Protein AF-A0A7J7V193-F1 (afdb_monomer_lite)

Structure (mmCIF, N/CA/C/O backbone):
data_AF-A0A7J7V193-F1
#
_entry.id   AF-A0A7J7V193-F1
#
loop_
_atom_site.group_PDB
_atom_site.id
_atom_site.type_symbol
_atom_site.label_atom_id
_atom_site.label_alt_id
_atom_site.label_comp_id
_atom_site.label_asym_id
_atom_site.label_entity_id
_atom_site.label_seq_id
_atom_site.pdbx_PDB_ins_code
_atom_site.Cartn_x
_atom_site.Cartn_y
_atom_site.Cartn_z
_atom_site.occupancy
_atom_site.B_iso_or_equiv
_atom_site.auth_seq_id
_atom_site.auth_comp_id
_atom_site.auth_asym_id
_atom_site.auth_atom_id
_atom_site.pdbx_PDB_model_num
ATOM 1 N N . MET A 1 1 ? -11.420 -16.780 -9.921 1.00 63.97 1 MET A N 1
ATOM 2 C CA . MET A 1 1 ? -11.050 -17.364 -11.222 1.00 63.97 1 MET A CA 1
ATOM 3 C C . MET A 1 1 ? -10.032 -18.470 -10.969 1.00 63.97 1 MET A C 1
ATOM 5 O O . MET A 1 1 ? -8.893 -18.169 -10.636 1.00 63.97 1 MET A O 1
ATOM 9 N N . ILE A 1 2 ? -10.463 -19.731 -11.036 1.00 71.94 2 ILE A N 1
ATOM 10 C CA . ILE A 1 2 ? -9.651 -20.923 -10.757 1.00 71.94 2 ILE A CA 1
ATOM 11 C C . ILE A 1 2 ? -9.644 -21.843 -11.989 1.00 71.94 2 ILE A C 1
ATOM 13 O O . ILE A 1 2 ? -10.679 -22.044 -12.627 1.00 71.94 2 ILE A O 1
ATOM 17 N N . HIS A 1 3 ? -8.469 -22.348 -12.370 1.00 73.06 3 HIS A N 1
ATOM 18 C CA . HIS A 1 3 ? -8.323 -23.244 -13.516 1.00 73.06 3 HIS A CA 1
ATOM 19 C C . HIS A 1 3 ? -9.017 -24.587 -13.256 1.00 73.06 3 HIS A C 1
ATOM 21 O O . HIS A 1 3 ? -8.729 -25.253 -12.260 1.00 73.06 3 HIS A O 1
ATOM 27 N N . VAL A 1 4 ? -9.872 -25.021 -14.186 1.00 64.94 4 VAL A N 1
ATOM 28 C CA . VAL A 1 4 ? -10.817 -26.143 -14.004 1.00 64.94 4 VAL A CA 1
ATOM 29 C C . VAL A 1 4 ? -10.129 -27.469 -13.663 1.00 64.94 4 VAL A C 1
ATOM 31 O O . VAL A 1 4 ? -10.650 -28.266 -12.893 1.00 64.94 4 VAL A O 1
ATOM 34 N N . ARG A 1 5 ? -8.939 -27.720 -14.222 1.00 65.62 5 ARG A N 1
ATOM 35 C CA . ARG A 1 5 ? -8.229 -29.005 -14.060 1.00 65.62 5 ARG A CA 1
ATOM 36 C C . ARG A 1 5 ? -7.181 -29.022 -12.953 1.00 65.62 5 ARG A C 1
ATOM 38 O O . ARG A 1 5 ? -6.779 -30.098 -12.534 1.00 65.62 5 ARG A O 1
ATOM 45 N N . ARG A 1 6 ? -6.665 -27.858 -12.553 1.00 68.06 6 ARG A N 1
ATOM 46 C CA . ARG A 1 6 ? -5.493 -27.756 -11.655 1.00 68.06 6 ARG A CA 1
ATOM 47 C C . ARG A 1 6 ? -5.771 -26.953 -10.387 1.00 68.06 6 ARG A C 1
ATOM 49 O O . ARG A 1 6 ? -4.867 -26.781 -9.583 1.00 68.06 6 ARG A O 1
ATOM 56 N N . CYS A 1 7 ? -6.994 -26.446 -10.231 1.00 70.94 7 CYS A N 1
ATOM 57 C CA . CYS A 1 7 ? -7.413 -25.601 -9.118 1.00 70.94 7 CYS A CA 1
ATOM 58 C C . CYS A 1 7 ? -6.455 -24.430 -8.817 1.00 70.94 7 CYS A C 1
ATOM 60 O O . CYS A 1 7 ? -6.391 -23.948 -7.691 1.00 70.94 7 CYS A O 1
ATOM 62 N N . THR A 1 8 ? -5.720 -23.944 -9.824 1.00 81.12 8 THR A N 1
ATOM 63 C CA . THR A 1 8 ? -4.726 -22.877 -9.670 1.00 81.12 8 THR A CA 1
ATOM 64 C C . THR A 1 8 ? -5.258 -21.535 -10.187 1.00 81.12 8 THR A C 1
ATOM 66 O O . THR A 1 8 ? -5.916 -21.492 -11.233 1.00 81.12 8 THR A O 1
ATOM 69 N N . PRO A 1 9 ? -4.986 -20.411 -9.497 1.00 82.06 9 PRO A N 1
ATOM 70 C CA . PRO A 1 9 ? -5.392 -19.080 -9.942 1.00 82.06 9 PRO A CA 1
ATOM 71 C C . PRO A 1 9 ? -4.395 -18.518 -10.976 1.00 82.06 9 PRO A C 1
ATOM 73 O O . PRO A 1 9 ? -3.648 -17.584 -10.695 1.00 82.06 9 PRO A O 1
ATOM 76 N N . ILE A 1 10 ? -4.376 -19.094 -12.185 1.00 82.44 10 ILE A N 1
ATOM 77 C CA . ILE A 1 10 ? -3.425 -18.740 -13.263 1.00 82.44 10 ILE A CA 1
ATOM 78 C C . ILE A 1 10 ? -3.389 -17.226 -13.570 1.00 82.44 10 ILE A C 1
ATOM 80 O O . ILE A 1 10 ? -2.289 -16.675 -13.614 1.00 82.44 10 ILE A O 1
ATOM 84 N N . PRO A 1 11 ? -4.524 -16.506 -13.707 1.00 83.31 11 PRO A N 1
ATOM 85 C CA . PRO A 1 11 ? -4.492 -15.080 -14.035 1.00 83.31 11 PRO A CA 1
ATOM 86 C C . PRO A 1 11 ? -3.867 -14.234 -12.921 1.00 83.31 11 PRO A C 1
ATOM 88 O O . PRO A 1 11 ? -3.154 -13.277 -13.204 1.00 83.31 11 PRO A O 1
ATOM 91 N N . ALA A 1 12 ? -4.089 -14.607 -11.654 1.00 84.62 12 ALA A N 1
ATOM 92 C CA . ALA A 1 12 ? -3.478 -13.918 -10.519 1.00 84.62 12 ALA A CA 1
ATOM 93 C C . ALA A 1 12 ? -1.956 -14.114 -10.517 1.00 84.62 12 ALA A C 1
ATOM 95 O O . ALA A 1 12 ? -1.215 -13.153 -10.335 1.00 84.62 12 ALA A O 1
ATOM 96 N N . LEU A 1 13 ? -1.487 -15.338 -10.792 1.00 87.56 13 LEU A N 1
ATOM 97 C CA . LEU A 1 13 ? -0.057 -15.637 -10.890 1.00 87.56 13 LEU A CA 1
ATOM 98 C C . LEU A 1 13 ? 0.618 -14.868 -12.031 1.00 87.56 13 LEU A C 1
ATOM 100 O O . LEU A 1 13 ? 1.714 -14.355 -11.833 1.00 87.56 13 LEU A O 1
ATOM 104 N N . LEU A 1 14 ? -0.035 -14.743 -13.192 1.00 88.62 14 LEU A N 1
ATOM 105 C CA . LEU A 1 14 ? 0.494 -13.972 -14.323 1.00 88.62 14 LEU A CA 1
ATOM 106 C C . LEU A 1 14 ? 0.653 -12.486 -13.987 1.00 88.62 14 LEU A C 1
ATOM 108 O O . LEU A 1 14 ? 1.693 -11.903 -14.286 1.00 88.62 14 LEU A O 1
ATOM 112 N N . VAL A 1 15 ? -0.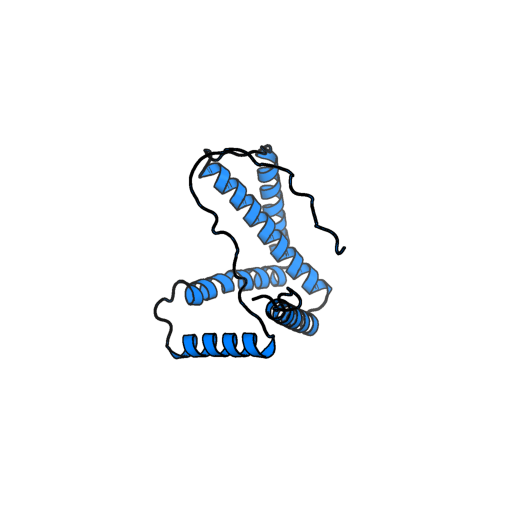345 -11.881 -13.334 1.00 88.69 15 VAL A N 1
ATOM 113 C CA . VAL A 1 15 ? -0.271 -10.475 -12.906 1.00 88.69 15 VAL A CA 1
ATOM 114 C C . VAL A 1 15 ? 0.831 -10.281 -11.866 1.00 88.69 15 VAL A C 1
ATOM 116 O O . VAL A 1 15 ? 1.631 -9.357 -12.001 1.00 88.69 15 VAL A O 1
ATOM 119 N N . CYS A 1 16 ? 0.921 -11.167 -10.869 1.00 90.88 16 CYS A N 1
ATOM 120 C CA . CYS A 1 16 ? 1.992 -11.119 -9.874 1.00 90.88 16 CYS A CA 1
ATOM 121 C C . CYS A 1 16 ? 3.372 -11.247 -10.527 1.00 90.88 16 CYS A C 1
ATOM 123 O O . CYS A 1 16 ? 4.247 -10.435 -10.253 1.00 90.88 16 CYS A O 1
ATOM 125 N N . TYR A 1 17 ? 3.555 -12.214 -11.430 1.00 92.00 17 TYR A N 1
ATOM 126 C CA . TYR A 1 17 ? 4.817 -12.420 -12.139 1.00 92.00 17 TYR A CA 1
ATOM 127 C C . TYR A 1 17 ? 5.205 -11.204 -12.988 1.00 92.00 17 TYR A C 1
ATOM 129 O O . TYR A 1 17 ? 6.349 -10.760 -12.935 1.00 92.00 17 TYR A O 1
ATOM 137 N N . GLY A 1 18 ? 4.248 -10.623 -13.718 1.00 92.12 18 GLY A N 1
ATOM 138 C CA . GLY A 1 18 ? 4.472 -9.402 -14.492 1.00 92.12 18 GLY A CA 1
ATOM 139 C C . GLY A 1 18 ? 4.887 -8.224 -13.609 1.00 92.12 18 GLY A C 1
ATOM 140 O O . GLY A 1 18 ? 5.863 -7.543 -13.915 1.00 92.12 18 GLY A O 1
ATOM 141 N N . ALA A 1 19 ? 4.204 -8.020 -12.480 1.00 89.88 19 ALA A N 1
ATOM 142 C CA . ALA A 1 19 ? 4.566 -6.983 -11.517 1.00 89.88 19 ALA A CA 1
ATOM 143 C C . ALA A 1 19 ? 5.974 -7.206 -10.941 1.00 89.88 19 ALA A C 1
ATOM 145 O O . ALA A 1 19 ? 6.773 -6.273 -10.899 1.00 89.88 19 ALA A O 1
ATOM 146 N N . THR A 1 20 ? 6.313 -8.442 -10.558 1.00 89.94 20 THR A N 1
ATOM 147 C CA . THR A 1 20 ? 7.656 -8.795 -10.080 1.00 89.94 20 THR A CA 1
ATOM 148 C C . THR A 1 20 ? 8.722 -8.522 -11.139 1.00 89.94 20 THR A C 1
ATOM 150 O O . THR A 1 20 ? 9.749 -7.934 -10.814 1.00 89.94 20 THR A O 1
ATOM 153 N N . ALA A 1 21 ? 8.481 -8.885 -12.401 1.00 91.44 21 ALA A N 1
ATOM 154 C CA . ALA A 1 21 ? 9.420 -8.627 -13.489 1.00 91.44 21 ALA A CA 1
ATOM 155 C C . ALA A 1 21 ? 9.669 -7.123 -13.691 1.00 91.44 21 ALA A C 1
ATOM 157 O O . ALA A 1 21 ? 10.818 -6.707 -13.794 1.00 91.44 21 ALA A O 1
ATOM 158 N N . VAL A 1 22 ? 8.617 -6.295 -13.682 1.00 89.75 22 VAL A N 1
ATOM 159 C CA . VAL A 1 22 ? 8.750 -4.829 -13.794 1.00 89.75 22 VAL A CA 1
ATOM 160 C C . VAL A 1 22 ? 9.565 -4.259 -12.633 1.00 89.75 22 VAL A C 1
ATOM 162 O O . VAL A 1 22 ? 10.469 -3.458 -12.851 1.00 89.75 22 VAL A O 1
ATOM 165 N N . ILE A 1 23 ? 9.278 -4.692 -11.405 1.00 86.00 23 ILE A N 1
ATOM 166 C CA . ILE A 1 23 ? 9.985 -4.226 -10.208 1.00 86.00 23 ILE A CA 1
ATOM 167 C C . ILE A 1 23 ? 11.474 -4.603 -10.264 1.00 86.00 23 ILE A C 1
ATOM 169 O O . ILE A 1 23 ? 12.321 -3.767 -9.954 1.00 86.00 23 ILE A O 1
ATOM 173 N N . LEU A 1 24 ? 11.795 -5.825 -10.705 1.00 87.06 24 LEU A N 1
ATOM 174 C CA . LEU A 1 24 ? 13.176 -6.295 -10.863 1.00 87.06 24 LEU A CA 1
ATOM 175 C C . LEU A 1 24 ? 13.950 -5.546 -11.957 1.00 87.06 24 LEU A C 1
ATOM 177 O O . LEU A 1 24 ? 15.164 -5.419 -11.853 1.00 87.06 24 LEU A O 1
ATOM 181 N N . LEU A 1 25 ? 13.272 -5.060 -13.000 1.00 86.56 25 LEU A N 1
ATOM 182 C CA . LEU A 1 25 ? 13.910 -4.311 -14.088 1.00 86.56 25 LEU A CA 1
ATOM 183 C C . LEU A 1 25 ? 14.227 -2.856 -13.714 1.00 86.56 25 LEU A C 1
ATOM 185 O O . LEU A 1 25 ? 15.112 -2.258 -14.319 1.00 86.56 25 LEU A O 1
ATOM 189 N N . VAL A 1 26 ? 13.492 -2.274 -12.762 1.00 82.31 26 VAL A N 1
ATOM 190 C CA . VAL A 1 26 ? 13.568 -0.840 -12.429 1.00 82.31 26 VAL A CA 1
ATOM 191 C C . VAL A 1 26 ? 14.362 -0.572 -11.147 1.00 82.31 26 VAL A C 1
ATOM 193 O O . VAL A 1 26 ? 15.016 0.464 -11.048 1.00 82.31 26 VAL A O 1
ATOM 196 N N . GLY A 1 27 ? 14.275 -1.453 -10.146 1.00 75.31 27 GLY A N 1
ATOM 197 C CA . GLY A 1 27 ? 14.772 -1.179 -8.796 1.00 75.31 27 GLY A CA 1
ATOM 198 C C . GLY A 1 27 ? 16.134 -1.794 -8.479 1.00 75.31 27 GLY A C 1
ATOM 199 O O . GLY A 1 27 ? 16.383 -2.959 -8.775 1.00 75.31 27 GLY A O 1
ATOM 200 N N . ASP A 1 28 ? 16.982 -1.039 -7.776 1.00 85.56 28 ASP A N 1
ATOM 201 C CA . ASP A 1 28 ? 18.139 -1.600 -7.073 1.00 85.56 28 ASP A CA 1
ATOM 202 C C . ASP A 1 28 ? 17.658 -2.385 -5.840 1.00 85.56 28 ASP A C 1
ATOM 204 O O . ASP A 1 28 ? 16.754 -1.947 -5.121 1.00 85.56 28 ASP A O 1
ATOM 208 N N . THR A 1 29 ? 18.275 -3.535 -5.572 1.00 86.75 29 THR A N 1
ATOM 209 C CA . THR A 1 29 ? 17.834 -4.504 -4.559 1.00 86.75 29 THR A CA 1
ATOM 210 C C . THR A 1 29 ? 17.751 -3.874 -3.169 1.00 86.75 29 THR A C 1
ATOM 212 O O . THR A 1 29 ? 16.759 -4.066 -2.467 1.00 86.75 29 THR A O 1
ATOM 215 N N . TYR A 1 30 ? 18.745 -3.070 -2.780 1.00 85.62 30 TYR A N 1
ATOM 216 C CA . TYR A 1 30 ? 18.759 -2.410 -1.470 1.00 85.62 30 TYR A CA 1
ATOM 217 C C . TYR A 1 30 ? 17.623 -1.395 -1.323 1.00 85.62 30 TYR A C 1
ATOM 219 O O . TYR A 1 30 ? 16.897 -1.412 -0.329 1.00 85.62 30 TYR A O 1
ATOM 227 N N . THR A 1 31 ? 17.411 -0.561 -2.344 1.00 85.00 31 THR A N 1
ATOM 228 C CA . THR A 1 31 ? 16.318 0.420 -2.334 1.00 85.00 31 THR A CA 1
ATOM 229 C C . THR A 1 31 ? 14.957 -0.269 -2.301 1.00 85.00 31 THR A C 1
ATOM 231 O O . THR A 1 31 ? 14.077 0.133 -1.544 1.00 85.00 31 THR A O 1
ATOM 234 N N . LEU A 1 32 ? 14.795 -1.359 -3.058 1.00 86.69 32 LEU A N 1
ATOM 235 C CA . LEU A 1 32 ? 13.557 -2.123 -3.128 1.00 86.69 32 LEU A CA 1
ATOM 236 C C . LEU A 1 32 ? 13.190 -2.754 -1.782 1.00 86.69 32 LEU A C 1
ATOM 238 O O . LEU A 1 32 ? 12.025 -2.722 -1.381 1.00 86.69 32 LEU A O 1
ATOM 242 N N . ILE A 1 33 ? 14.177 -3.295 -1.065 1.00 88.31 33 ILE A N 1
ATOM 243 C CA . ILE A 1 33 ? 13.973 -3.838 0.281 1.00 88.31 33 ILE A CA 1
ATOM 244 C C . ILE A 1 33 ? 13.484 -2.737 1.226 1.00 88.31 33 ILE A C 1
ATOM 246 O O . ILE A 1 33 ? 12.525 -2.969 1.968 1.00 88.31 33 ILE A O 1
ATOM 250 N N . ASN A 1 34 ? 14.072 -1.538 1.168 1.00 87.31 34 ASN A N 1
ATOM 251 C CA . ASN A 1 34 ? 13.637 -0.409 1.995 1.00 87.31 34 ASN A CA 1
ATOM 252 C C . ASN A 1 34 ? 12.207 0.032 1.637 1.00 87.31 34 ASN A C 1
ATOM 254 O O . ASN A 1 34 ? 11.387 0.211 2.539 1.00 87.31 34 ASN A O 1
ATOM 258 N N . TYR A 1 35 ? 11.859 0.096 0.344 1.00 86.75 35 TYR A N 1
ATOM 259 C CA . TYR A 1 35 ? 10.495 0.389 -0.123 1.00 86.75 35 TYR A CA 1
ATOM 260 C C . TYR A 1 35 ? 9.459 -0.592 0.434 1.00 86.75 35 TYR A C 1
ATOM 262 O O . TYR A 1 35 ? 8.458 -0.184 1.030 1.00 86.75 35 TYR A O 1
ATOM 270 N N . VAL A 1 36 ? 9.691 -1.893 0.245 1.00 88.00 36 VAL A N 1
ATOM 271 C CA . VAL A 1 36 ? 8.758 -2.943 0.674 1.00 88.00 36 VAL A CA 1
ATOM 272 C C . VAL A 1 36 ? 8.648 -2.977 2.196 1.00 88.00 36 VAL A C 1
ATOM 274 O O . VAL A 1 36 ? 7.544 -3.073 2.734 1.00 88.00 36 VAL A O 1
ATOM 277 N N . SER A 1 37 ? 9.773 -2.852 2.900 1.00 89.69 37 SER A N 1
ATOM 278 C CA . SER A 1 37 ? 9.798 -2.841 4.364 1.00 89.69 37 SER A CA 1
ATOM 279 C C . SER A 1 37 ? 9.001 -1.665 4.917 1.00 89.69 37 SER A C 1
ATOM 281 O O . SER A 1 37 ? 8.146 -1.866 5.776 1.00 89.69 37 SER A O 1
ATOM 283 N N . PHE A 1 38 ? 9.206 -0.457 4.387 1.00 89.81 38 PHE A N 1
ATOM 284 C CA . PHE A 1 38 ? 8.485 0.738 4.819 1.00 89.81 38 PHE A CA 1
ATOM 285 C C . PHE A 1 38 ? 6.964 0.593 4.660 1.00 89.81 38 PHE A C 1
ATOM 287 O O . PHE A 1 38 ? 6.218 0.816 5.614 1.00 89.81 38 PHE A O 1
ATOM 294 N N . ILE A 1 39 ? 6.494 0.159 3.484 1.00 90.38 39 ILE A N 1
ATOM 295 C CA . ILE A 1 39 ? 5.058 -0.032 3.221 1.00 90.38 39 ILE A CA 1
ATOM 296 C C . ILE A 1 39 ? 4.470 -1.127 4.127 1.00 90.38 39 ILE A C 1
ATOM 298 O O . ILE A 1 39 ? 3.370 -0.964 4.661 1.00 90.38 39 ILE A O 1
ATOM 302 N N . ASN A 1 40 ? 5.203 -2.221 4.355 1.00 92.00 40 ASN A N 1
ATOM 303 C CA . ASN A 1 40 ? 4.768 -3.285 5.262 1.00 92.00 40 ASN A CA 1
ATOM 304 C C . ASN A 1 40 ? 4.655 -2.789 6.707 1.00 92.00 40 ASN A C 1
ATOM 306 O O . ASN A 1 40 ? 3.634 -3.023 7.355 1.00 92.00 40 ASN A O 1
ATOM 310 N N . TYR A 1 41 ? 5.654 -2.053 7.201 1.00 91.44 41 TYR A N 1
ATOM 311 C CA . TYR A 1 41 ? 5.596 -1.453 8.532 1.00 91.44 41 TYR A CA 1
ATOM 312 C C . TYR A 1 41 ? 4.438 -0.466 8.652 1.00 91.44 41 TYR A C 1
ATOM 314 O O . TYR A 1 41 ? 3.738 -0.481 9.666 1.00 91.44 41 TYR A O 1
ATOM 322 N N . LEU A 1 42 ? 4.177 0.348 7.625 1.00 92.19 42 LEU A N 1
ATOM 323 C CA . LEU A 1 42 ? 3.003 1.217 7.582 1.00 92.19 42 LEU A CA 1
ATOM 324 C C . LEU A 1 42 ? 1.698 0.421 7.725 1.00 92.19 42 LEU A C 1
ATOM 326 O O . LEU A 1 42 ? 0.853 0.765 8.553 1.00 92.19 42 LEU A O 1
ATOM 330 N N . CYS A 1 43 ? 1.550 -0.666 6.967 1.00 92.81 43 CYS A N 1
ATOM 331 C CA . CYS A 1 43 ? 0.369 -1.527 7.008 1.00 92.81 43 CYS A CA 1
ATOM 332 C C . CYS A 1 43 ? 0.173 -2.178 8.388 1.00 92.81 43 CYS A C 1
ATOM 334 O O . CYS A 1 43 ? -0.944 -2.198 8.914 1.00 92.81 43 CYS A O 1
ATOM 336 N N . TYR A 1 44 ? 1.250 -2.651 9.023 1.00 93.25 44 TYR A N 1
ATOM 337 C CA . TYR A 1 44 ? 1.195 -3.209 10.378 1.00 93.25 44 TYR A CA 1
ATOM 338 C C . TYR A 1 44 ? 0.738 -2.176 11.408 1.00 93.25 44 TYR A C 1
ATOM 340 O O . TYR A 1 44 ? -0.150 -2.467 12.213 1.00 93.25 44 TYR A O 1
ATOM 348 N N . GLY A 1 45 ? 1.273 -0.955 11.345 1.00 93.88 45 GLY A N 1
ATOM 349 C CA . GLY A 1 45 ? 0.852 0.135 12.223 1.00 93.88 45 GLY A CA 1
ATOM 350 C C . GLY A 1 45 ? -0.620 0.493 12.054 1.00 93.88 45 GLY A C 1
ATOM 351 O O . GLY A 1 45 ? -1.357 0.544 13.038 1.00 93.88 45 GLY A O 1
ATOM 352 N N . VAL A 1 46 ? -1.083 0.654 10.810 1.00 93.81 46 VAL A N 1
ATOM 353 C CA . VAL A 1 46 ? -2.496 0.943 10.509 1.00 93.81 46 VAL A CA 1
ATOM 354 C C . VAL A 1 46 ? -3.409 -0.198 10.961 1.00 93.81 46 VAL A C 1
ATOM 356 O O . VAL A 1 46 ? -4.472 0.060 11.522 1.00 93.81 46 VAL A O 1
ATOM 359 N N . THR A 1 47 ? -2.996 -1.453 10.786 1.00 94.38 47 THR A N 1
ATOM 360 C CA . THR A 1 47 ? -3.774 -2.621 11.228 1.00 94.38 47 THR A CA 1
ATOM 361 C C . THR A 1 47 ? -3.922 -2.641 12.750 1.00 94.38 47 THR A C 1
ATOM 363 O O . THR A 1 47 ? -5.026 -2.816 13.265 1.00 94.38 47 THR A O 1
ATOM 366 N N . ILE A 1 48 ? -2.837 -2.401 13.492 1.00 93.19 48 ILE A N 1
ATOM 367 C CA . ILE A 1 48 ? -2.858 -2.365 14.962 1.00 93.19 48 ILE A CA 1
ATOM 368 C C . ILE A 1 48 ? -3.647 -1.156 15.474 1.00 93.19 48 ILE A C 1
ATOM 370 O O . ILE A 1 48 ? -4.428 -1.288 16.421 1.00 93.19 48 ILE A O 1
ATOM 374 N N . LEU A 1 49 ? -3.521 -0.003 14.815 1.00 94.44 49 LEU A N 1
ATOM 375 C CA . LEU A 1 49 ? -4.348 1.169 15.090 1.00 94.44 49 LEU A CA 1
ATOM 376 C C . LEU A 1 49 ? -5.830 0.861 14.852 1.00 94.44 49 LEU A C 1
ATOM 378 O O . LEU A 1 49 ? -6.663 1.165 15.702 1.00 94.44 49 LEU A O 1
ATOM 382 N N . GLY A 1 50 ? -6.161 0.185 13.752 1.00 93.19 50 GLY A N 1
ATOM 383 C CA . GLY A 1 50 ? -7.511 -0.283 13.448 1.00 93.19 50 GLY A CA 1
ATOM 384 C C . GLY A 1 50 ? -8.057 -1.229 14.518 1.00 93.19 50 GLY A C 1
ATOM 385 O O . GLY A 1 50 ? -9.195 -1.067 14.958 1.00 93.19 50 GLY A O 1
ATOM 386 N N . LEU A 1 51 ? -7.238 -2.160 15.017 1.00 90.81 51 LEU A N 1
ATOM 387 C CA . LEU A 1 51 ? -7.604 -3.042 16.131 1.00 90.81 51 LEU A CA 1
ATOM 388 C C . LEU A 1 51 ? -7.885 -2.258 17.421 1.00 90.81 51 LEU A C 1
ATOM 390 O O . LEU A 1 51 ? -8.836 -2.587 18.139 1.00 90.81 51 LEU A O 1
ATOM 394 N N . LEU A 1 52 ? -7.091 -1.225 17.715 1.00 90.69 52 LEU A N 1
ATOM 395 C CA . LEU A 1 52 ? -7.290 -0.360 18.879 1.00 90.69 52 LEU A CA 1
ATOM 396 C C . LEU A 1 52 ? -8.573 0.475 18.742 1.00 90.69 52 LEU A C 1
ATOM 398 O O . LEU A 1 52 ? -9.392 0.506 19.662 1.00 90.69 52 LEU A O 1
ATOM 402 N N . VAL A 1 53 ? -8.804 1.074 17.573 1.00 92.00 53 VAL A N 1
ATOM 403 C CA . VAL A 1 53 ? -10.028 1.832 17.267 1.00 92.00 53 VAL A CA 1
ATOM 404 C C . VAL A 1 53 ? -11.260 0.931 17.335 1.00 92.00 53 VAL A C 1
ATOM 406 O O . VAL A 1 53 ? -12.288 1.334 17.879 1.00 92.00 53 VAL A O 1
ATOM 409 N N . LEU A 1 54 ? -11.169 -0.310 16.852 1.00 89.50 54 LEU A N 1
ATOM 410 C CA . LEU A 1 54 ? -12.262 -1.278 16.925 1.00 89.50 54 LEU A CA 1
ATOM 411 C C . LEU A 1 54 ? -12.594 -1.652 18.374 1.00 89.50 54 LEU A C 1
ATOM 413 O O . LEU A 1 54 ? -13.766 -1.832 18.707 1.00 89.50 54 LEU A O 1
ATOM 417 N N . ARG A 1 55 ? -11.584 -1.750 19.250 1.00 86.19 55 ARG A N 1
ATOM 418 C CA . ARG A 1 55 ? -11.798 -1.946 20.694 1.00 86.19 55 ARG A CA 1
ATOM 419 C C . ARG A 1 55 ? -12.543 -0.780 21.329 1.00 86.19 55 ARG A C 1
ATOM 421 O O . ARG A 1 55 ? -13.403 -1.033 22.164 1.00 86.19 55 ARG A O 1
ATOM 428 N N . TRP A 1 56 ? -12.259 0.450 20.907 1.00 85.12 56 TRP A N 1
ATOM 429 C CA . TRP A 1 56 ? -12.955 1.633 21.415 1.00 85.12 56 TRP A CA 1
ATOM 430 C C . TRP A 1 56 ? -14.386 1.738 20.878 1.00 85.12 56 TRP A C 1
ATOM 432 O O . TRP A 1 56 ? -15.323 1.940 21.643 1.00 85.12 56 TRP A O 1
ATOM 442 N N . LYS A 1 57 ? -14.582 1.591 19.561 1.00 87.81 57 LYS A N 1
ATOM 443 C CA . LYS A 1 57 ? -15.895 1.799 18.930 1.00 87.81 57 LYS A CA 1
ATOM 444 C C . LYS A 1 57 ? -16.892 0.678 19.196 1.00 87.81 57 LYS A C 1
ATOM 446 O O . LYS A 1 57 ? -18.088 0.946 19.234 1.00 87.81 57 LYS A O 1
ATOM 451 N N . ARG A 1 58 ? -16.438 -0.572 19.319 1.00 86.56 58 ARG A N 1
ATOM 452 C CA . ARG A 1 58 ? -17.324 -1.729 19.511 1.00 86.56 58 ARG A CA 1
ATOM 453 C C . ARG A 1 58 ? -16.805 -2.656 20.623 1.00 86.56 58 ARG A C 1
ATOM 455 O O . ARG A 1 58 ? -16.265 -3.731 20.341 1.00 86.56 58 ARG A O 1
ATOM 462 N N . PRO A 1 59 ? -16.963 -2.258 21.898 1.00 78.62 59 PRO A N 1
ATOM 463 C CA . PRO A 1 59 ? -16.482 -3.039 23.038 1.00 78.62 59 PRO A CA 1
ATOM 464 C C . PRO A 1 59 ? -17.322 -4.297 23.316 1.00 78.62 59 PRO A C 1
ATOM 466 O O . PRO A 1 59 ? -16.805 -5.246 23.897 1.00 78.62 59 PRO A O 1
ATOM 469 N N . ALA A 1 60 ? -18.583 -4.334 22.872 1.00 78.06 60 ALA A N 1
ATOM 470 C CA . ALA A 1 60 ? -19.532 -5.413 23.164 1.00 78.06 60 ALA A CA 1
ATOM 471 C C . ALA A 1 60 ? -19.347 -6.699 22.328 1.00 78.06 60 ALA A C 1
ATOM 473 O O . ALA A 1 60 ? -20.089 -7.658 22.522 1.00 78.06 60 ALA A O 1
ATOM 474 N N . LEU A 1 61 ? -18.384 -6.751 21.397 1.00 83.06 61 LEU A N 1
ATOM 475 C CA . LEU A 1 61 ? -18.123 -7.980 20.637 1.00 83.06 61 LEU A CA 1
ATOM 476 C C . LEU A 1 61 ? -17.509 -9.063 21.535 1.00 83.06 61 LEU A C 1
ATOM 478 O O . LEU A 1 61 ? -16.562 -8.800 22.281 1.00 83.06 61 LEU A O 1
ATOM 482 N N . HIS A 1 62 ? -17.993 -10.300 21.395 1.00 79.31 62 HIS A N 1
ATOM 483 C CA . HIS A 1 62 ? -17.398 -11.467 22.038 1.00 79.31 62 HIS A CA 1
ATOM 484 C C . HIS A 1 62 ? -15.966 -11.675 21.519 1.00 79.31 62 HIS A C 1
ATOM 486 O O . HIS A 1 62 ? -15.744 -11.852 20.323 1.00 79.31 62 HIS A O 1
ATOM 492 N N . ARG A 1 63 ? -14.975 -11.615 22.416 1.00 80.81 63 ARG A N 1
ATOM 493 C CA . ARG A 1 63 ? -13.554 -11.802 22.082 1.00 80.81 63 ARG A CA 1
ATOM 494 C C . ARG A 1 63 ? -13.042 -13.075 22.759 1.00 80.81 63 ARG A C 1
ATOM 496 O O . ARG A 1 63 ? -12.879 -13.041 23.981 1.00 80.81 63 ARG A O 1
ATOM 503 N N . PRO A 1 64 ? -12.756 -14.152 22.001 1.00 78.69 64 PRO A N 1
ATOM 504 C CA . PRO A 1 64 ? -12.278 -15.414 22.569 1.00 78.69 64 PRO A CA 1
ATOM 505 C C . PRO A 1 64 ? -10.861 -15.297 23.152 1.00 78.69 64 PRO A C 1
ATOM 507 O O . PRO A 1 64 ? -10.532 -15.987 24.109 1.00 78.69 64 PRO A O 1
ATOM 510 N N . ILE A 1 65 ? -10.034 -14.380 22.629 1.00 78.12 65 ILE A N 1
ATOM 511 C CA . ILE A 1 65 ? -8.668 -14.123 23.109 1.00 78.12 65 ILE A CA 1
ATOM 512 C C . ILE A 1 65 ? -8.551 -12.658 23.535 1.00 78.12 65 ILE A C 1
ATOM 514 O O . ILE A 1 65 ? -8.789 -11.735 22.749 1.00 78.12 65 ILE A O 1
ATOM 518 N N . LYS A 1 66 ? -8.166 -12.435 24.794 1.00 73.06 66 LYS A N 1
ATOM 519 C CA . LYS A 1 66 ? -7.959 -11.104 25.375 1.00 73.06 66 LYS A CA 1
ATOM 520 C C . LYS A 1 66 ? -6.474 -10.897 25.638 1.00 73.06 66 LYS A C 1
ATOM 522 O O . LYS A 1 66 ? -5.883 -11.577 26.465 1.00 73.06 66 LYS A O 1
ATOM 527 N N . VAL A 1 67 ? -5.889 -9.927 24.942 1.00 83.19 67 VAL A N 1
ATOM 528 C CA . VAL A 1 67 ? -4.527 -9.445 25.207 1.00 83.19 67 VAL A CA 1
ATOM 529 C C . VAL A 1 67 ? -4.585 -8.091 25.900 1.00 83.19 67 VAL A C 1
ATOM 531 O O . VAL A 1 67 ? -5.479 -7.283 25.611 1.00 83.19 67 VAL A O 1
ATOM 534 N N . ASN A 1 68 ? -3.617 -7.833 26.779 1.00 86.62 68 ASN A N 1
ATOM 535 C CA . ASN A 1 68 ? -3.532 -6.581 27.519 1.00 86.62 68 ASN A CA 1
ATOM 536 C C . ASN A 1 68 ? -3.408 -5.382 26.556 1.00 86.62 68 ASN A C 1
ATOM 538 O O . ASN A 1 68 ? -2.620 -5.427 25.610 1.00 86.62 68 ASN A O 1
ATOM 542 N N . LEU A 1 69 ? -4.188 -4.314 26.774 1.00 85.94 69 LEU A N 1
ATOM 543 C CA . LEU A 1 69 ? -4.233 -3.145 25.873 1.00 85.94 69 LEU A CA 1
ATOM 544 C C . LEU A 1 69 ? -2.911 -2.370 25.822 1.00 85.94 69 LEU A C 1
ATOM 546 O O . 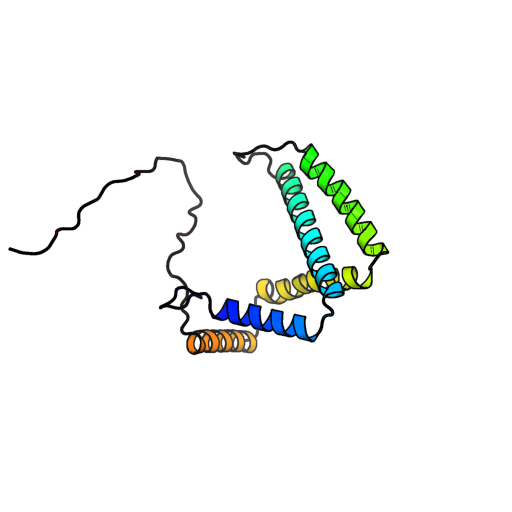LEU A 1 69 ? -2.648 -1.666 24.850 1.00 85.94 69 LEU A O 1
ATOM 550 N N . LEU A 1 70 ? -2.088 -2.529 26.855 1.00 89.25 70 LEU A N 1
ATOM 551 C CA . LEU A 1 70 ? -0.795 -1.874 26.965 1.00 89.25 70 LEU A CA 1
ATOM 552 C C . LEU A 1 70 ? 0.171 -2.318 25.857 1.00 89.25 70 LEU A C 1
ATOM 554 O O . LEU A 1 70 ? 0.939 -1.500 25.366 1.00 89.25 70 LEU A O 1
ATOM 558 N N . VAL A 1 71 ? 0.083 -3.574 25.401 1.00 90.81 71 VAL A N 1
ATOM 559 C CA . VAL A 1 71 ? 0.983 -4.112 24.366 1.00 90.81 71 VAL A CA 1
ATOM 560 C C . VAL A 1 71 ? 0.737 -3.450 22.997 1.00 90.81 71 VAL A C 1
ATOM 562 O O . VAL A 1 71 ? 1.682 -2.874 22.457 1.00 90.81 71 VAL A O 1
ATOM 565 N N . PRO A 1 72 ? -0.499 -3.423 22.442 1.00 90.12 72 PRO A N 1
ATOM 566 C CA . PRO A 1 72 ? -0.779 -2.678 21.211 1.00 90.12 72 PRO A CA 1
ATOM 567 C C . PRO A 1 72 ? -0.481 -1.178 21.314 1.00 90.12 72 PRO A C 1
ATOM 569 O O . PRO A 1 72 ? -0.010 -0.582 20.349 1.00 90.12 72 PRO A O 1
ATOM 572 N N . ALA A 1 73 ? -0.749 -0.565 22.472 1.00 92.12 73 ALA A N 1
ATOM 573 C CA . ALA A 1 73 ? -0.505 0.860 22.678 1.00 92.12 73 ALA A CA 1
ATOM 574 C C . ALA A 1 73 ? 0.997 1.191 22.665 1.00 92.12 73 ALA A C 1
ATOM 576 O O . ALA A 1 73 ? 1.411 2.102 21.953 1.00 92.12 73 ALA A O 1
ATOM 577 N N . ALA A 1 74 ? 1.820 0.422 23.385 1.00 94.38 74 ALA A N 1
ATOM 578 C CA . ALA A 1 74 ? 3.272 0.593 23.387 1.00 94.38 74 ALA A CA 1
ATOM 579 C C . ALA A 1 74 ? 3.876 0.370 21.991 1.00 94.38 74 ALA A C 1
ATOM 581 O O . ALA A 1 74 ? 4.727 1.148 21.558 1.00 94.38 74 ALA A O 1
ATOM 582 N N . TYR A 1 75 ? 3.387 -0.637 21.254 1.00 93.44 75 TYR A N 1
ATOM 583 C CA . TYR A 1 75 ? 3.799 -0.868 19.869 1.00 93.44 75 TYR A CA 1
ATOM 584 C C . TYR A 1 75 ? 3.490 0.336 18.973 1.00 93.44 75 TYR A C 1
ATOM 586 O O . TYR A 1 75 ? 4.345 0.741 18.194 1.00 93.44 75 TYR A O 1
ATOM 594 N N . LEU A 1 76 ? 2.299 0.937 19.090 1.00 94.44 76 LEU A N 1
ATOM 595 C CA . LEU A 1 76 ? 1.936 2.107 18.286 1.00 94.44 76 LEU A CA 1
ATOM 596 C C . LEU A 1 76 ? 2.826 3.318 18.563 1.00 94.44 76 LEU A C 1
ATOM 598 O O . LEU A 1 76 ? 3.174 4.029 17.625 1.00 94.44 76 LEU A O 1
ATOM 602 N N . VAL A 1 77 ? 3.216 3.541 19.820 1.00 95.12 77 VAL A N 1
ATOM 603 C CA . VAL A 1 77 ? 4.149 4.622 20.177 1.00 95.12 77 VAL A CA 1
ATOM 604 C C . VAL A 1 77 ? 5.513 4.387 19.528 1.00 95.12 77 VAL A C 1
ATOM 606 O O . VAL A 1 77 ? 6.052 5.285 18.883 1.00 95.12 77 VAL A O 1
ATOM 609 N N . PHE A 1 78 ? 6.048 3.169 19.643 1.00 95.06 78 PHE A N 1
ATOM 610 C CA . PHE A 1 78 ? 7.319 2.803 19.017 1.00 95.06 78 PHE A CA 1
ATOM 611 C C . PHE A 1 78 ? 7.258 2.904 17.487 1.00 95.06 78 PHE A C 1
ATOM 613 O O . PHE A 1 78 ? 8.155 3.455 16.855 1.00 95.06 78 PHE A O 1
ATOM 620 N N . TRP A 1 79 ? 6.164 2.435 16.890 1.00 94.31 79 TRP A N 1
ATOM 621 C CA . TRP A 1 79 ? 5.926 2.523 15.455 1.00 94.31 79 TRP A CA 1
ATOM 622 C C . TRP A 1 79 ? 5.851 3.973 14.967 1.00 94.31 79 TRP A C 1
ATOM 624 O O . TRP A 1 79 ? 6.471 4.303 13.961 1.00 94.31 79 TRP A O 1
ATOM 634 N N . ALA A 1 80 ? 5.153 4.856 15.687 1.00 94.19 80 ALA A N 1
ATOM 635 C CA . ALA A 1 80 ? 5.071 6.271 15.331 1.00 94.19 80 ALA A CA 1
ATOM 636 C C . ALA A 1 80 ? 6.454 6.941 15.368 1.00 94.19 80 ALA A C 1
ATOM 638 O O . ALA A 1 80 ? 6.788 7.712 14.470 1.00 94.19 80 ALA A O 1
ATOM 639 N N . PHE A 1 81 ? 7.282 6.600 16.361 1.00 94.69 81 PHE A N 1
ATOM 640 C CA . PHE A 1 81 ? 8.664 7.069 16.431 1.00 94.69 81 PHE A CA 1
ATOM 641 C C . PHE A 1 81 ? 9.500 6.582 15.238 1.00 94.69 81 PHE A C 1
ATOM 643 O O . PHE A 1 81 ? 10.149 7.390 14.576 1.00 94.69 81 PHE A O 1
ATOM 650 N N . LEU A 1 82 ? 9.442 5.284 14.916 1.00 91.88 82 LEU A N 1
ATOM 651 C CA . LEU A 1 82 ? 10.142 4.726 13.754 1.00 91.88 82 LEU A CA 1
ATOM 652 C C . LEU A 1 82 ? 9.674 5.338 12.435 1.00 91.88 82 LEU A C 1
ATOM 654 O O . LEU A 1 82 ? 10.478 5.509 11.518 1.00 91.88 82 LEU A O 1
ATOM 658 N N . LEU A 1 83 ? 8.388 5.672 12.339 1.00 91.31 83 LEU A N 1
ATOM 659 C CA . LEU A 1 83 ? 7.836 6.295 11.152 1.00 91.31 83 LEU A CA 1
ATOM 660 C C . LEU A 1 83 ? 8.427 7.693 10.952 1.00 91.31 83 LEU A C 1
ATOM 662 O O . LEU A 1 83 ? 8.925 7.989 9.869 1.00 91.31 83 LEU A O 1
ATOM 666 N N . VAL A 1 84 ? 8.442 8.521 12.001 1.00 91.69 84 VAL A N 1
ATOM 667 C CA . VAL A 1 84 ? 9.071 9.853 11.966 1.00 91.69 84 VAL A CA 1
ATOM 668 C C . VAL A 1 84 ? 10.557 9.742 11.633 1.00 91.69 84 VAL A C 1
ATOM 670 O O . VAL A 1 84 ? 11.047 10.476 10.779 1.00 91.69 84 VAL A O 1
ATOM 673 N N . PHE A 1 85 ? 11.261 8.796 12.254 1.00 91.56 85 PHE A N 1
ATOM 674 C CA . PHE A 1 85 ? 12.670 8.551 11.965 1.00 91.56 85 PHE A CA 1
ATOM 675 C C . PHE A 1 85 ? 12.898 8.162 10.495 1.00 91.56 85 PHE A C 1
ATOM 677 O O . PHE A 1 85 ? 13.751 8.754 9.840 1.00 91.56 85 PHE A O 1
ATOM 684 N N . SER A 1 86 ? 12.082 7.259 9.937 1.00 89.69 86 SER A N 1
ATOM 685 C CA . SER A 1 86 ? 12.166 6.862 8.520 1.00 89.69 86 SER A CA 1
ATOM 686 C C . SER A 1 86 ? 11.971 8.042 7.569 1.00 89.69 86 SER A C 1
ATOM 688 O O . SER A 1 86 ? 12.712 8.168 6.596 1.00 89.69 86 SER A O 1
ATOM 690 N N . PHE A 1 87 ? 11.025 8.940 7.867 1.00 89.50 87 PHE A N 1
ATOM 691 C CA . PHE A 1 87 ? 10.803 10.145 7.061 1.00 89.50 87 PHE A CA 1
ATOM 692 C C . PHE A 1 87 ? 12.011 11.083 7.043 1.00 89.50 87 PHE A C 1
ATOM 694 O O . PHE A 1 87 ? 12.245 11.743 6.032 1.00 89.50 87 PHE A O 1
ATOM 701 N N . ILE A 1 88 ? 12.768 11.151 8.139 1.00 90.62 88 ILE A N 1
ATOM 702 C CA . ILE A 1 88 ? 13.974 11.980 8.226 1.00 90.62 88 ILE A CA 1
ATOM 703 C C . ILE A 1 88 ? 15.149 11.299 7.513 1.00 90.62 88 ILE A C 1
ATOM 705 O O . ILE A 1 88 ? 15.910 11.972 6.823 1.00 90.62 88 ILE A O 1
ATOM 709 N N . SER A 1 89 ? 15.301 9.980 7.661 1.00 88.75 89 SER A N 1
ATOM 710 C CA . SER A 1 89 ? 16.425 9.233 7.085 1.00 88.75 89 SER A CA 1
ATOM 711 C C . SER A 1 89 ? 16.331 9.070 5.568 1.00 88.75 89 SER A C 1
ATOM 713 O O . SER A 1 89 ? 17.300 9.343 4.866 1.00 88.75 89 SER A O 1
ATOM 715 N N . GLU A 1 90 ? 15.182 8.633 5.049 1.00 86.75 90 GLU A N 1
ATOM 716 C CA . GLU A 1 90 ? 14.999 8.326 3.625 1.00 86.75 90 GLU A CA 1
ATOM 717 C C . GLU A 1 90 ? 13.673 8.910 3.100 1.00 86.75 90 GLU A C 1
ATOM 719 O O . GLU A 1 90 ? 12.731 8.173 2.779 1.00 86.75 90 GLU A O 1
ATOM 724 N N . PRO A 1 91 ? 13.572 10.248 2.970 1.00 88.00 91 PRO A N 1
ATOM 725 C CA . PRO A 1 91 ? 12.329 10.920 2.589 1.00 88.00 91 PRO A CA 1
ATOM 726 C C . PRO A 1 91 ? 11.841 10.534 1.188 1.00 88.00 91 PRO A C 1
ATOM 728 O O . PRO A 1 91 ? 10.635 10.493 0.952 1.00 88.00 91 PRO A O 1
ATOM 731 N N . MET A 1 92 ? 12.754 10.214 0.264 1.00 87.75 92 MET A N 1
ATOM 732 C CA . MET A 1 92 ? 12.403 9.804 -1.102 1.00 87.75 92 MET A CA 1
ATOM 733 C C . MET A 1 92 ? 11.666 8.461 -1.112 1.00 87.75 92 MET A C 1
ATOM 735 O O . MET A 1 92 ? 10.608 8.338 -1.730 1.00 87.75 92 MET A O 1
ATOM 739 N N . VAL A 1 93 ? 12.190 7.478 -0.372 1.00 86.25 93 VAL A N 1
ATOM 740 C CA . VAL A 1 93 ? 11.617 6.128 -0.291 1.00 86.25 93 VAL A CA 1
ATOM 741 C C . VAL A 1 93 ? 10.245 6.179 0.383 1.00 86.25 93 VAL A C 1
ATOM 743 O O . VAL A 1 93 ? 9.255 5.656 -0.13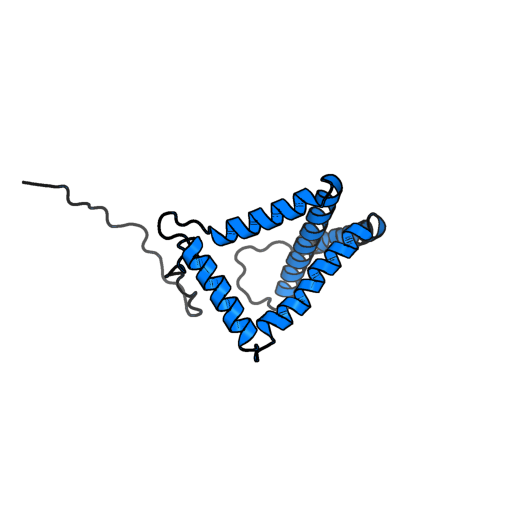6 1.00 86.25 93 VAL A O 1
ATOM 746 N N . CYS A 1 94 ? 10.167 6.896 1.506 1.00 87.25 94 CYS A N 1
ATOM 747 C CA . CYS A 1 94 ? 8.929 7.075 2.255 1.00 87.25 94 CYS A CA 1
ATOM 748 C C . CYS A 1 94 ? 7.872 7.835 1.440 1.00 87.25 94 CYS A C 1
ATOM 750 O O . CYS A 1 94 ? 6.709 7.431 1.387 1.00 87.25 94 CYS A O 1
ATOM 752 N N . GLY A 1 95 ? 8.275 8.919 0.772 1.00 89.88 95 GLY A N 1
ATOM 753 C CA . GLY A 1 95 ? 7.390 9.780 -0.008 1.00 89.88 95 GLY A CA 1
ATOM 754 C C . GLY A 1 95 ? 6.735 9.047 -1.174 1.00 89.88 95 GLY A C 1
ATOM 755 O O . GLY A 1 95 ? 5.515 9.099 -1.323 1.00 89.88 95 GLY A O 1
ATOM 756 N N . VAL A 1 96 ? 7.514 8.299 -1.959 1.00 89.44 96 VAL A N 1
ATOM 757 C CA . VAL A 1 96 ? 6.973 7.485 -3.060 1.00 89.44 96 VAL A CA 1
ATOM 758 C C . VAL A 1 96 ? 6.029 6.405 -2.525 1.00 89.44 96 VAL A C 1
ATOM 760 O O . VAL A 1 96 ? 4.946 6.223 -3.082 1.00 89.44 96 VAL A O 1
ATOM 763 N N . GLY A 1 97 ? 6.368 5.743 -1.411 1.00 88.69 97 GLY A N 1
ATOM 764 C CA . GLY A 1 97 ? 5.482 4.767 -0.769 1.00 88.69 97 GLY A CA 1
ATOM 765 C C . GLY A 1 97 ? 4.124 5.365 -0.381 1.00 88.69 97 GLY A C 1
ATOM 766 O O . GLY A 1 97 ? 3.078 4.790 -0.685 1.00 88.69 97 GLY A O 1
ATOM 767 N N . VAL A 1 98 ? 4.121 6.560 0.216 1.00 90.62 98 VAL A N 1
ATOM 768 C CA . VAL A 1 98 ? 2.886 7.283 0.562 1.00 90.62 98 VAL A CA 1
ATOM 769 C C . VAL A 1 98 ? 2.101 7.694 -0.682 1.00 90.62 98 VAL A C 1
ATOM 771 O O . VAL A 1 98 ? 0.885 7.524 -0.701 1.00 90.62 98 VAL A O 1
ATOM 774 N N . ILE A 1 99 ? 2.761 8.185 -1.735 1.00 92.44 99 ILE A N 1
ATOM 775 C CA . ILE A 1 99 ? 2.099 8.555 -2.997 1.00 92.44 99 ILE A CA 1
ATOM 776 C C . ILE A 1 99 ? 1.416 7.339 -3.630 1.00 92.44 99 ILE A C 1
ATOM 778 O O . ILE A 1 99 ? 0.271 7.443 -4.070 1.00 92.44 99 ILE A O 1
ATOM 782 N N . ILE A 1 100 ? 2.073 6.177 -3.645 1.00 90.44 100 ILE A N 1
ATOM 783 C CA . ILE A 1 100 ? 1.495 4.935 -4.177 1.00 90.44 100 ILE A CA 1
ATOM 784 C C . ILE A 1 100 ? 0.246 4.542 -3.378 1.00 90.44 100 ILE A C 1
ATOM 786 O O . ILE A 1 100 ? -0.796 4.261 -3.972 1.00 90.44 100 ILE A O 1
ATOM 790 N N . ILE A 1 101 ? 0.309 4.588 -2.043 1.00 91.31 101 ILE A N 1
ATOM 791 C CA . ILE A 1 101 ? -0.846 4.301 -1.176 1.00 91.31 101 ILE A CA 1
ATOM 792 C C . ILE A 1 101 ? -1.980 5.302 -1.436 1.00 91.31 101 ILE A C 1
ATOM 794 O O . ILE A 1 101 ? -3.133 4.904 -1.611 1.00 91.31 101 ILE A O 1
ATOM 798 N N . LEU A 1 102 ? -1.662 6.597 -1.518 1.00 92.06 102 LEU A N 1
ATOM 799 C CA . LEU A 1 102 ? -2.635 7.654 -1.800 1.00 92.06 102 LEU A CA 1
ATOM 800 C C . LEU A 1 102 ? -3.261 7.510 -3.185 1.00 92.06 102 LEU A C 1
ATOM 802 O O . LEU A 1 102 ? -4.441 7.808 -3.325 1.00 92.06 102 LEU A O 1
ATOM 806 N N . THR A 1 103 ? -2.529 6.998 -4.178 1.00 94.25 103 THR A N 1
ATOM 807 C CA . THR A 1 103 ? -3.042 6.706 -5.528 1.00 94.25 103 THR A CA 1
ATOM 808 C C . THR A 1 103 ? -4.108 5.601 -5.509 1.00 94.25 103 THR A C 1
ATOM 810 O O . THR A 1 103 ? -4.986 5.568 -6.372 1.00 94.25 103 THR A O 1
ATOM 813 N N . GLY A 1 104 ? -4.134 4.752 -4.478 1.00 90.56 104 GLY A N 1
ATOM 814 C CA . GLY A 1 104 ? -5.228 3.806 -4.252 1.00 90.56 104 GLY A CA 1
ATOM 815 C C . GLY A 1 104 ? -6.585 4.481 -4.007 1.00 90.56 104 GLY A C 1
ATOM 816 O O . GLY A 1 104 ? -7.612 3.950 -4.425 1.00 90.56 104 GLY A O 1
ATOM 817 N N . VAL A 1 105 ? -6.610 5.674 -3.398 1.00 91.38 105 VAL A N 1
ATOM 818 C CA . VAL A 1 105 ? -7.843 6.428 -3.096 1.00 91.38 105 VAL A CA 1
ATOM 819 C C . VAL A 1 105 ? -8.589 6.893 -4.359 1.00 91.38 105 VAL A C 1
ATOM 821 O O . VAL A 1 105 ? -9.777 6.576 -4.481 1.00 91.38 105 VAL A O 1
ATOM 824 N N . PRO A 1 106 ? -7.965 7.596 -5.329 1.00 90.12 106 PRO A N 1
ATOM 825 C CA . PRO A 1 106 ? -8.643 7.974 -6.563 1.00 90.12 106 PRO A CA 1
ATOM 826 C C . PRO A 1 106 ? -9.025 6.750 -7.400 1.00 90.12 106 PRO A C 1
ATOM 828 O O . PRO A 1 106 ? -10.103 6.748 -7.991 1.00 90.12 106 PRO A O 1
ATOM 831 N N . ILE A 1 107 ? -8.210 5.685 -7.408 1.00 90.38 107 ILE A N 1
ATOM 832 C CA . ILE A 1 107 ? -8.550 4.426 -8.093 1.00 90.38 107 ILE A CA 1
ATOM 833 C C . ILE A 1 107 ? -9.799 3.789 -7.469 1.00 90.38 107 ILE A C 1
ATOM 835 O O . ILE A 1 107 ? -10.695 3.357 -8.194 1.00 90.38 107 ILE A O 1
ATOM 839 N N . PHE A 1 108 ? -9.902 3.769 -6.138 1.00 88.25 108 PHE A N 1
ATOM 840 C CA . PHE A 1 108 ? -11.084 3.274 -5.435 1.00 88.25 108 PHE A CA 1
ATOM 841 C C . PHE A 1 108 ? -12.331 4.094 -5.781 1.00 88.25 108 PHE A C 1
ATOM 843 O O . PHE A 1 108 ? -13.379 3.528 -6.099 1.00 88.25 108 PHE A O 1
ATOM 850 N N . PHE A 1 109 ? -12.222 5.424 -5.785 1.00 87.00 109 PHE A N 1
ATOM 851 C CA . PHE A 1 109 ? -13.336 6.302 -6.137 1.00 87.00 109 PHE A CA 1
ATOM 852 C C . PHE A 1 109 ? -13.784 6.093 -7.594 1.00 87.00 109 PHE A C 1
ATOM 854 O O . PHE A 1 109 ? -14.972 5.920 -7.870 1.00 87.00 109 PHE A O 1
ATOM 861 N N . LEU A 1 110 ? -12.831 6.005 -8.524 1.00 85.31 110 LEU A N 1
ATOM 862 C CA . LEU A 1 110 ? -13.087 5.742 -9.940 1.00 85.31 110 LEU A CA 1
ATOM 863 C C . LEU A 1 110 ? -13.697 4.349 -10.179 1.00 85.31 110 LEU A C 1
ATOM 865 O O . LEU A 1 110 ? -14.569 4.184 -11.028 1.00 85.31 110 LEU A O 1
ATOM 869 N N . GLY A 1 111 ? -13.260 3.336 -9.431 1.00 82.81 111 GLY A N 1
ATOM 870 C CA . GLY A 1 111 ? -13.729 1.961 -9.588 1.00 82.81 111 GLY A CA 1
ATOM 871 C C . GLY A 1 111 ? -15.098 1.694 -8.959 1.00 82.81 111 GLY A C 1
ATOM 872 O O . GLY A 1 111 ? -15.938 1.036 -9.585 1.00 82.81 111 GLY A O 1
ATOM 873 N N . VAL A 1 112 ? -15.314 2.179 -7.733 1.00 81.69 112 VAL A N 1
ATOM 874 C CA . VAL A 1 112 ? -16.457 1.814 -6.876 1.00 81.69 112 VAL A CA 1
ATOM 875 C C . VAL A 1 112 ? -17.506 2.923 -6.799 1.00 81.69 112 VAL A C 1
ATOM 877 O O . VAL A 1 112 ? -18.702 2.639 -6.891 1.00 81.69 112 VAL A O 1
ATOM 880 N N . PHE A 1 113 ? -17.088 4.181 -6.637 1.00 77.19 113 PHE A N 1
ATOM 881 C CA . PHE A 1 113 ? -18.019 5.303 -6.469 1.00 77.19 113 PHE A CA 1
ATOM 882 C C . PHE A 1 113 ? -18.612 5.770 -7.807 1.00 77.19 113 PHE A C 1
ATOM 884 O O . PHE A 1 113 ? -19.768 6.191 -7.867 1.00 77.19 113 PHE A O 1
ATOM 891 N N . TRP A 1 114 ? -17.866 5.628 -8.906 1.00 74.31 114 TRP A N 1
ATOM 892 C CA . TRP A 1 114 ? -18.348 5.959 -10.246 1.00 74.31 114 TRP A CA 1
ATOM 893 C C . TRP A 1 114 ? -19.392 4.939 -10.738 1.00 74.31 114 TRP A C 1
ATOM 895 O O . TRP A 1 114 ? -19.074 3.918 -11.352 1.00 74.31 114 TRP A O 1
ATOM 905 N N . ARG A 1 115 ? -20.675 5.222 -10.480 1.00 64.44 115 ARG A N 1
ATOM 906 C CA . ARG A 1 115 ? -21.813 4.372 -10.886 1.00 64.44 115 ARG A CA 1
ATOM 907 C C . ARG A 1 115 ? -22.155 4.473 -12.379 1.00 64.44 115 ARG A C 1
ATOM 909 O O . ARG A 1 115 ? -22.562 3.481 -12.973 1.00 64.44 115 ARG A O 1
ATOM 916 N N . SER A 1 116 ? -21.939 5.625 -13.013 1.00 69.31 116 SER A N 1
ATOM 917 C CA . SER A 1 116 ? -22.191 5.863 -14.444 1.00 69.31 116 SER A CA 1
ATOM 918 C C . SER A 1 116 ? -20.956 5.571 -15.307 1.00 69.31 116 SER A C 1
ATOM 920 O O . SER A 1 116 ? -20.402 6.458 -15.960 1.00 69.31 116 SER A O 1
ATOM 922 N N . LYS A 1 117 ? -20.476 4.321 -15.294 1.00 70.69 117 LYS A N 1
ATOM 923 C CA . LYS A 1 117 ? -19.323 3.932 -16.121 1.00 70.69 117 LYS A CA 1
ATOM 924 C C . LYS A 1 117 ? -19.683 4.067 -17.607 1.00 70.69 117 LYS A C 1
ATOM 926 O O . LYS A 1 117 ? -20.712 3.534 -18.029 1.00 70.69 117 LYS A O 1
ATOM 931 N N . PRO A 1 118 ? -18.864 4.741 -18.432 1.00 76.75 118 PRO A N 1
ATOM 932 C CA . PRO A 1 118 ? -19.115 4.809 -19.864 1.00 76.75 118 PRO A CA 1
ATOM 933 C C . PRO A 1 118 ? -19.089 3.399 -20.468 1.00 76.75 118 PRO A C 1
ATOM 935 O O . PRO A 1 118 ? -18.263 2.563 -20.098 1.00 76.75 118 PRO A O 1
ATOM 938 N N . LYS A 1 119 ? -19.965 3.147 -21.451 1.00 73.00 119 LYS A N 1
ATOM 939 C CA . LYS A 1 119 ? -20.113 1.837 -22.123 1.00 73.00 119 LYS A CA 1
ATOM 940 C C . LYS A 1 119 ? -18.794 1.293 -22.696 1.00 73.00 119 LYS A C 1
ATOM 942 O O . LYS A 1 119 ? -18.671 0.096 -22.918 1.00 73.00 119 LYS A O 1
ATOM 947 N N . CYS A 1 120 ? -17.814 2.162 -22.954 1.00 76.38 120 CYS A N 1
ATOM 948 C CA . CYS A 1 120 ? -16.468 1.780 -23.382 1.00 76.38 120 CYS A CA 1
ATOM 949 C C . CYS A 1 120 ? -15.682 1.054 -22.275 1.00 76.38 120 CYS A C 1
ATOM 951 O O . CYS A 1 120 ? -15.144 -0.018 -22.521 1.00 76.38 120 CYS A O 1
ATOM 953 N N . VAL A 1 121 ? -15.683 1.578 -21.043 1.00 78.50 121 VAL A N 1
ATOM 954 C CA . VAL A 1 121 ? -14.951 0.985 -19.907 1.00 78.50 121 VAL A CA 1
ATOM 955 C C . VAL A 1 121 ? -15.546 -0.366 -19.525 1.00 78.50 121 VAL A C 1
ATOM 957 O O . VAL A 1 121 ? -14.805 -1.305 -19.257 1.00 78.50 121 VAL A O 1
ATOM 960 N N . HIS A 1 122 ? -16.876 -0.487 -19.560 1.00 78.62 122 HIS A N 1
ATOM 961 C CA . HIS A 1 122 ? -17.541 -1.771 -19.339 1.00 78.62 122 HIS A CA 1
ATOM 962 C C . HIS A 1 122 ? -17.166 -2.789 -20.421 1.00 78.62 122 HIS A C 1
ATOM 964 O O . HIS A 1 122 ? -16.723 -3.884 -20.096 1.00 78.62 122 HIS A O 1
ATOM 970 N N . ARG A 1 123 ? -17.244 -2.400 -21.702 1.00 82.12 123 ARG A N 1
ATOM 971 C CA . ARG A 1 123 ? -16.865 -3.280 -22.818 1.00 82.12 123 ARG A CA 1
ATOM 972 C C . ARG A 1 123 ? -15.396 -3.687 -22.780 1.00 82.12 123 ARG A C 1
ATOM 974 O O . ARG A 1 123 ? -15.083 -4.832 -23.089 1.00 82.12 123 ARG A O 1
ATOM 981 N N . LEU A 1 124 ? -14.500 -2.782 -22.393 1.00 82.56 124 LEU A N 1
ATOM 982 C CA . LEU A 1 124 ? -13.083 -3.088 -22.224 1.00 82.56 12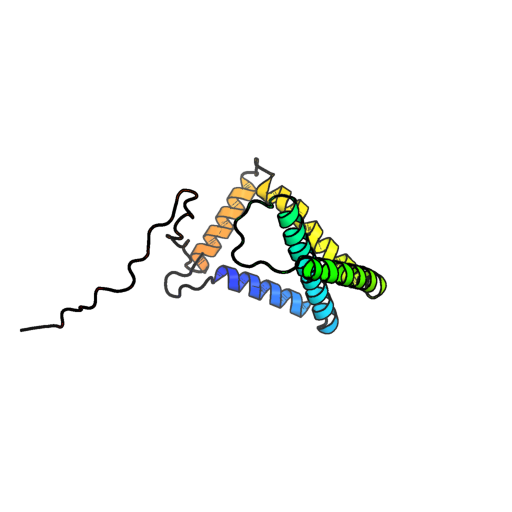4 LEU A CA 1
ATOM 983 C C . LEU A 1 124 ? -12.866 -4.061 -21.060 1.00 82.56 124 LEU A C 1
ATOM 985 O O . LEU A 1 124 ? -12.192 -5.067 -21.243 1.00 82.56 124 LEU A O 1
ATOM 989 N N . ALA A 1 125 ? -13.485 -3.820 -19.901 1.00 80.94 125 ALA A N 1
ATOM 990 C CA . ALA A 1 125 ? -13.412 -4.726 -18.758 1.00 80.94 125 ALA A CA 1
ATOM 991 C C . ALA A 1 125 ? -13.957 -6.121 -19.104 1.00 80.94 125 ALA A C 1
ATOM 993 O O . ALA A 1 125 ? -13.309 -7.121 -18.803 1.00 80.94 125 ALA A O 1
ATOM 994 N N . GLU A 1 126 ? -15.094 -6.206 -19.798 1.00 81.75 126 GLU A N 1
ATOM 995 C CA . GLU A 1 126 ? -15.659 -7.469 -20.285 1.00 81.75 126 GLU A CA 1
ATOM 996 C C . GLU A 1 126 ? -14.740 -8.156 -21.293 1.00 81.75 126 GLU A C 1
ATOM 998 O O . GLU A 1 126 ? -14.540 -9.363 -21.203 1.00 81.75 126 GLU A O 1
ATOM 1003 N N . SER A 1 127 ? -14.144 -7.404 -22.221 1.00 81.75 127 SER A N 1
ATOM 1004 C CA . SER A 1 127 ? -13.226 -7.952 -23.225 1.00 81.75 127 SER A CA 1
ATOM 1005 C C . SER A 1 127 ? -11.948 -8.484 -22.581 1.00 81.75 127 SER A C 1
ATOM 1007 O O . SER A 1 127 ? -11.544 -9.605 -22.865 1.00 81.75 127 SER A O 1
ATOM 1009 N N . MET A 1 128 ? -11.344 -7.730 -21.657 1.00 78.06 128 MET A N 1
ATOM 1010 C CA . MET A 1 128 ? -10.182 -8.176 -20.884 1.00 78.06 128 MET A CA 1
ATOM 1011 C C . MET A 1 128 ? -10.510 -9.407 -20.037 1.00 78.06 128 MET A C 1
ATOM 1013 O O . MET A 1 128 ? -9.712 -10.338 -19.965 1.00 78.06 128 MET A O 1
ATOM 1017 N N . THR A 1 129 ? -11.698 -9.439 -19.430 1.00 83.50 129 THR A N 1
ATOM 1018 C CA . THR A 1 129 ? -12.156 -10.579 -18.628 1.00 83.50 129 THR A CA 1
ATOM 1019 C C . THR A 1 129 ? -12.373 -11.813 -19.505 1.00 83.50 129 THR A C 1
ATOM 1021 O O . THR A 1 129 ? -11.909 -12.890 -19.141 1.00 83.50 129 THR A O 1
ATOM 1024 N N . ARG A 1 130 ? -13.005 -11.668 -20.679 1.00 79.50 130 ARG A N 1
ATOM 1025 C CA . ARG A 1 130 ? -13.216 -12.762 -21.642 1.00 79.50 130 ARG A CA 1
ATOM 1026 C C . ARG A 1 130 ? -11.902 -13.294 -22.201 1.00 79.50 130 ARG A C 1
ATOM 1028 O O . ARG A 1 130 ? -11.687 -14.499 -22.162 1.00 79.50 130 ARG A O 1
ATOM 1035 N N . LEU A 1 131 ? -11.000 -12.410 -22.632 1.00 81.94 131 LEU A N 1
ATOM 1036 C CA . LEU A 1 131 ? -9.663 -12.794 -23.091 1.00 81.94 131 LEU A CA 1
ATOM 1037 C C . LEU A 1 131 ? -8.895 -13.534 -21.993 1.00 81.94 131 LEU A C 1
ATOM 1039 O O . LEU A 1 131 ? -8.291 -14.567 -22.258 1.00 81.94 131 LEU A O 1
ATOM 1043 N N . GLY A 1 132 ? -8.954 -13.054 -20.748 1.00 76.56 132 GLY A N 1
ATOM 1044 C CA . GLY A 1 132 ? -8.332 -13.732 -19.612 1.00 76.56 132 GLY A CA 1
ATOM 1045 C C . GLY A 1 132 ? -8.946 -15.105 -19.313 1.00 76.56 132 GLY A C 1
ATOM 1046 O O . GLY A 1 132 ? -8.218 -16.043 -18.992 1.00 76.56 132 GLY A O 1
ATOM 1047 N N . GLN A 1 133 ? -10.269 -15.244 -19.441 1.00 80.50 133 GLN A N 1
ATOM 1048 C CA . GLN A 1 133 ? -10.987 -16.507 -19.236 1.00 80.50 133 GLN A CA 1
ATOM 1049 C C . GLN A 1 133 ? -10.668 -17.543 -20.318 1.00 80.50 133 GLN A C 1
ATOM 1051 O O . GLN A 1 133 ? -10.417 -18.697 -19.970 1.00 80.50 133 GLN A O 1
ATOM 1056 N N . GLU A 1 134 ? -10.641 -17.140 -21.592 1.00 77.88 134 GLU A N 1
ATOM 1057 C CA . GLU A 1 134 ? -10.304 -18.018 -22.721 1.00 77.88 134 GLU A CA 1
ATOM 1058 C C . GLU A 1 134 ? -8.823 -18.399 -22.720 1.00 77.88 134 GLU A C 1
ATOM 1060 O O . GLU A 1 134 ? -8.497 -19.582 -22.777 1.00 77.88 134 GLU A O 1
ATOM 1065 N N . LEU A 1 135 ? -7.919 -17.422 -22.576 1.00 77.81 135 LEU A N 1
ATOM 1066 C CA . LEU A 1 135 ? -6.474 -17.662 -22.610 1.00 77.81 135 LEU A CA 1
ATOM 1067 C C . LEU A 1 135 ? -6.021 -18.590 -21.477 1.00 77.81 135 LEU A C 1
ATOM 1069 O O . LEU A 1 135 ? -5.130 -19.415 -21.664 1.00 77.81 135 LEU A O 1
ATOM 1073 N N . CYS A 1 136 ? -6.624 -18.456 -20.293 1.00 69.44 136 CYS A N 1
ATOM 1074 C CA . CYS A 1 136 ? -6.217 -19.217 -19.117 1.00 69.44 136 CYS A CA 1
ATOM 1075 C C . CYS A 1 136 ? -7.151 -20.402 -18.789 1.00 69.44 136 CYS A C 1
ATOM 1077 O O . CYS A 1 136 ? -6.895 -21.066 -17.787 1.00 69.44 136 CYS A O 1
ATOM 1079 N N . PHE A 1 137 ? -8.221 -20.663 -19.559 1.00 75.38 137 PHE A N 1
ATOM 1080 C CA . PHE A 1 137 ? -9.260 -21.677 -19.275 1.00 75.38 137 PHE A CA 1
ATOM 1081 C C . PHE A 1 137 ? -9.765 -21.650 -17.819 1.00 75.38 137 PHE A C 1
ATOM 1083 O O . PHE A 1 137 ? -9.707 -22.637 -17.073 1.00 75.38 137 PHE A O 1
ATOM 1090 N N . VAL A 1 138 ? -10.230 -20.478 -17.385 1.00 74.81 138 VAL A N 1
ATOM 1091 C CA . VAL A 1 138 ? -10.513 -20.201 -15.971 1.00 74.81 138 VAL A CA 1
ATOM 1092 C C . VAL A 1 138 ? -11.985 -19.933 -15.729 1.00 74.81 138 VAL A C 1
ATOM 1094 O O . VAL A 1 138 ? -12.596 -19.117 -16.412 1.00 74.81 138 VAL A O 1
ATOM 1097 N N . VAL A 1 139 ? -12.536 -20.558 -14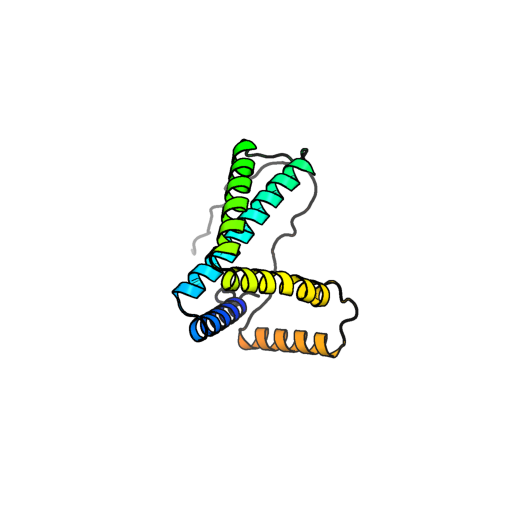.687 1.00 76.38 139 VAL A N 1
ATOM 1098 C CA . VAL A 1 139 ? -13.944 -20.406 -14.296 1.00 76.38 139 VAL A CA 1
ATOM 1099 C C . VAL A 1 139 ? -14.027 -19.788 -12.896 1.00 76.38 139 VAL A C 1
ATOM 1101 O O . VAL A 1 139 ? -13.081 -19.846 -12.101 1.00 76.38 139 VAL A O 1
ATOM 1104 N N . TYR A 1 140 ? -15.129 -19.106 -12.587 1.00 72.69 140 TYR A N 1
ATOM 1105 C CA . TYR A 1 140 ? -15.396 -18.674 -11.215 1.00 72.69 140 TYR A CA 1
ATOM 1106 C C . TYR A 1 140 ? -15.702 -19.897 -10.339 1.00 72.69 140 TYR A C 1
ATOM 1108 O O . TYR A 1 140 ? -16.473 -20.753 -10.767 1.00 72.69 140 TYR A O 1
ATOM 1116 N N . PRO A 1 141 ? -15.107 -20.013 -9.138 1.00 74.50 141 PRO A N 1
ATOM 1117 C CA . PRO A 1 141 ? -15.480 -21.083 -8.223 1.00 74.50 141 PRO A CA 1
ATOM 1118 C C . PRO A 1 141 ? -16.962 -20.954 -7.874 1.00 74.50 141 PRO A C 1
ATOM 1120 O O . PRO A 1 141 ? -17.390 -19.905 -7.399 1.00 74.50 141 PRO A O 1
ATOM 1123 N N . GLN A 1 142 ? -17.740 -22.006 -8.118 1.00 60.94 142 GLN A N 1
ATOM 1124 C CA . GLN A 1 142 ? -19.078 -22.124 -7.552 1.00 60.94 142 GLN A CA 1
ATOM 1125 C C . GLN A 1 142 ? -18.951 -22.796 -6.184 1.00 60.94 142 GLN A C 1
ATOM 1127 O O . GLN A 1 142 ? -18.462 -23.920 -6.105 1.00 60.94 142 GLN A O 1
ATOM 1132 N N . GLY A 1 143 ? -19.351 -22.090 -5.122 1.00 61.00 143 GLY A N 1
ATOM 1133 C CA . GLY A 1 143 ? -19.464 -22.659 -3.775 1.00 61.00 143 GLY A CA 1
ATOM 1134 C C . GLY A 1 143 ? -18.439 -22.171 -2.749 1.00 61.00 143 GLY A C 1
ATOM 1135 O O . GLY A 1 143 ? -17.756 -22.987 -2.140 1.00 61.00 143 GLY A O 1
ATOM 1136 N N . ALA A 1 144 ? -18.370 -20.864 -2.493 1.00 43.44 144 ALA A N 1
ATOM 1137 C CA . ALA A 1 144 ? -18.153 -20.440 -1.110 1.00 43.44 144 ALA A CA 1
ATOM 1138 C C . ALA A 1 144 ? -19.555 -20.330 -0.488 1.00 43.44 144 ALA A C 1
ATOM 1140 O O . ALA A 1 144 ? -20.367 -19.603 -1.065 1.00 43.44 144 ALA A O 1
ATOM 1141 N N . PRO A 1 145 ? -19.895 -21.077 0.581 1.00 41.53 145 PRO A N 1
ATOM 1142 C CA . PRO A 1 145 ? -21.145 -20.833 1.285 1.00 41.53 145 PRO A CA 1
ATOM 1143 C C . PRO A 1 145 ? -21.132 -19.374 1.737 1.00 41.53 145 PRO A C 1
ATOM 1145 O O . PRO A 1 145 ? -20.148 -18.910 2.314 1.00 41.53 145 PRO A O 1
ATOM 1148 N N . GLU A 1 146 ? -22.185 -18.644 1.382 1.00 39.84 146 GLU A N 1
ATOM 1149 C CA . GLU A 1 146 ? -22.434 -17.318 1.927 1.00 39.84 146 GLU A CA 1
ATOM 1150 C C . GLU A 1 146 ? -22.385 -17.449 3.454 1.00 39.84 146 GLU A C 1
ATOM 1152 O O . GLU A 1 146 ? -23.020 -18.341 4.018 1.00 39.84 146 GLU A O 1
ATOM 1157 N N . GLU A 1 147 ? -21.558 -16.640 4.120 1.00 39.97 147 GLU A N 1
ATOM 1158 C CA . GLU A 1 147 ? -21.604 -16.540 5.576 1.00 39.97 147 GLU A CA 1
ATOM 1159 C C . GLU A 1 147 ? -22.999 -16.009 5.939 1.00 39.97 147 GLU A C 1
ATOM 1161 O O . GLU A 1 147 ? -23.265 -14.811 5.851 1.00 39.97 147 GLU A O 1
ATOM 1166 N N . GLU A 1 148 ? -23.910 -16.923 6.282 1.00 36.41 148 GLU A N 1
ATOM 1167 C CA . GLU A 1 148 ? -25.202 -16.609 6.880 1.00 36.41 148 GLU A CA 1
ATOM 1168 C C . GLU A 1 148 ? -24.962 -15.895 8.216 1.00 36.41 148 GLU A C 1
ATOM 1170 O O . GLU A 1 148 ? -24.670 -16.490 9.255 1.00 36.41 148 GLU A O 1
ATOM 1175 N N . GLU A 1 149 ? -25.107 -14.576 8.187 1.00 40.69 149 GLU A N 1
ATOM 1176 C CA . GLU A 1 149 ? -25.416 -13.769 9.356 1.00 40.69 149 GLU A CA 1
ATOM 1177 C C . GLU A 1 149 ? -26.831 -14.145 9.842 1.00 40.69 149 GLU A C 1
ATOM 1179 O O . GLU A 1 149 ? -27.804 -13.582 9.349 1.00 40.69 149 GLU A O 1
ATOM 1184 N N . ASN A 1 150 ? -26.963 -15.119 10.762 1.00 32.97 150 ASN A N 1
ATOM 1185 C CA . ASN A 1 150 ? -27.948 -15.132 11.869 1.00 32.97 150 ASN A CA 1
ATOM 1186 C C . ASN A 1 150 ? -27.989 -16.455 12.676 1.00 32.97 150 ASN A C 1
ATOM 1188 O O . ASN A 1 150 ? -28.259 -17.517 12.131 1.00 32.97 150 ASN A O 1
ATOM 1192 N N . GLY A 1 151 ? -27.918 -16.351 14.012 1.00 29.95 151 GLY A N 1
ATOM 1193 C CA . GLY A 1 151 ? -28.582 -17.288 14.947 1.00 29.95 151 GLY A CA 1
ATOM 1194 C C . GLY A 1 151 ? -27.777 -18.490 15.491 1.00 29.95 151 GLY A C 1
ATOM 1195 O O . GLY A 1 151 ? -26.790 -18.881 14.890 1.00 29.95 151 GLY A O 1
ATOM 1196 N N . PRO A 1 152 ? -28.129 -19.042 16.678 1.00 34.81 152 PRO A N 1
ATOM 1197 C CA . PRO A 1 152 ? -27.169 -19.586 17.651 1.00 34.81 152 PRO A CA 1
ATOM 1198 C C . PRO A 1 152 ? -26.833 -21.089 17.529 1.00 34.81 152 PRO A C 1
ATOM 1200 O O . PRO A 1 152 ? -27.670 -21.910 17.173 1.00 34.81 152 PRO A O 1
ATOM 1203 N N . CYS A 1 153 ? -25.601 -21.416 17.947 1.00 35.38 153 CYS A N 1
ATOM 1204 C CA . CYS A 1 153 ? -25.002 -22.734 18.227 1.00 35.38 153 CYS A CA 1
ATOM 1205 C C . CYS A 1 153 ? -25.948 -23.937 18.435 1.00 35.38 153 CYS A C 1
ATOM 1207 O O . CYS A 1 153 ? -26.679 -23.969 19.425 1.00 35.38 153 CYS A O 1
ATOM 1209 N N . GLN A 1 154 ? -25.747 -24.999 17.643 1.00 27.27 154 GLN A N 1
ATOM 1210 C CA . GLN A 1 154 ? -25.933 -26.420 18.005 1.00 27.27 154 GLN A CA 1
ATOM 1211 C C . GLN A 1 154 ? -25.011 -27.301 17.115 1.00 27.27 154 GLN A C 1
ATOM 1213 O O . GLN A 1 154 ? -24.557 -26.827 16.075 1.00 27.27 154 GLN A O 1
ATOM 1218 N N . PRO A 1 155 ? -24.605 -28.513 17.547 1.00 33.25 155 PRO A N 1
ATOM 1219 C CA . PRO A 1 155 ? -23.214 -28.955 17.530 1.00 33.25 155 PRO A CA 1
ATOM 1220 C C . PRO A 1 155 ? -22.874 -29.861 16.341 1.00 33.25 155 PRO A C 1
ATOM 1222 O O . PRO A 1 155 ? -23.718 -30.578 15.807 1.00 33.25 155 PRO A O 1
ATOM 1225 N N . SER A 1 156 ? -21.591 -29.875 15.981 1.00 32.84 156 SER A N 1
ATOM 1226 C CA . SER A 1 156 ? -20.991 -30.780 15.001 1.00 32.84 156 SER A CA 1
ATOM 1227 C C . SER A 1 156 ? -21.350 -32.253 15.243 1.00 32.84 156 SER A C 1
ATOM 1229 O O . SER A 1 156 ? -21.134 -32.747 16.351 1.00 32.84 156 SER A O 1
ATOM 1231 N N . PRO A 1 157 ? -21.706 -33.020 14.200 1.00 33.06 157 PRO A N 1
ATOM 1232 C CA . PRO A 1 157 ? -21.457 -34.449 14.162 1.00 33.06 157 PRO A CA 1
ATOM 1233 C C . PRO A 1 157 ? -20.118 -34.677 13.454 1.00 33.06 157 PRO A C 1
ATOM 1235 O O . PRO A 1 157 ? -19.995 -34.612 12.231 1.00 33.06 157 PRO A O 1
ATOM 1238 N N . LEU A 1 158 ? -19.086 -34.913 14.256 1.00 33.12 158 LEU A N 1
ATOM 1239 C CA . LEU A 1 158 ? -17.845 -35.533 13.813 1.00 33.12 158 LEU A CA 1
ATOM 1240 C C . LEU A 1 158 ? -18.157 -37.003 13.471 1.00 33.12 158 LEU A C 1
ATOM 1242 O O . LEU A 1 158 ? -18.746 -37.702 14.287 1.00 33.12 158 LEU A O 1
ATOM 1246 N N . LEU A 1 159 ? -17.692 -37.458 12.305 1.00 35.53 159 LEU A N 1
ATOM 1247 C CA . LEU A 1 159 ? -17.344 -38.857 12.014 1.00 35.53 159 LEU A CA 1
ATOM 1248 C C . LEU A 1 159 ? -18.482 -39.908 12.036 1.00 35.53 159 LEU A C 1
ATOM 1250 O O . LEU A 1 159 ? -18.696 -40.561 13.048 1.00 35.53 159 LEU A O 1
ATOM 1254 N N . SER A 1 160 ? -19.103 -40.201 10.886 1.00 27.16 160 SER A N 1
ATOM 1255 C CA . SER A 1 160 ? -19.483 -41.586 10.534 1.00 27.16 160 SER A CA 1
ATOM 1256 C C . SER A 1 160 ? -19.960 -41.691 9.083 1.00 27.16 160 SER A C 1
ATOM 1258 O O . SER A 1 160 ? -20.986 -41.120 8.730 1.00 27.16 160 SER A O 1
ATOM 1260 N N . ALA A 1 161 ? -19.192 -42.397 8.253 1.00 34.78 161 ALA A N 1
ATOM 1261 C CA . ALA A 1 161 ? -19.668 -43.302 7.200 1.00 34.78 161 ALA A CA 1
ATOM 1262 C C . ALA A 1 161 ? -18.442 -43.788 6.414 1.00 34.78 161 ALA A C 1
ATOM 1264 O O . ALA A 1 161 ? -18.181 -43.397 5.275 1.00 34.78 161 ALA A O 1
ATOM 1265 N N . ALA A 1 162 ? -17.653 -44.638 7.070 1.00 36.97 162 ALA A N 1
ATOM 1266 C CA . ALA A 1 162 ? -17.019 -45.722 6.348 1.00 36.97 162 ALA A CA 1
ATOM 1267 C C . ALA A 1 162 ? -18.146 -46.582 5.757 1.00 36.97 162 ALA A C 1
ATOM 1269 O O . ALA A 1 162 ? -19.028 -46.998 6.494 1.00 36.97 162 ALA A O 1
ATOM 1270 N N . ASP A 1 163 ? -18.169 -46.751 4.439 1.00 34.56 163 ASP A N 1
ATOM 1271 C CA . ASP A 1 163 ? -18.150 -48.075 3.815 1.00 34.56 163 ASP A CA 1
ATOM 1272 C C . ASP A 1 163 ? -18.208 -47.934 2.293 1.00 34.56 163 ASP A C 1
ATOM 1274 O O . ASP A 1 163 ? -19.179 -47.478 1.690 1.00 34.56 163 ASP A O 1
ATOM 1278 N N . LYS A 1 164 ? -17.103 -48.330 1.659 1.00 38.88 164 LYS A N 1
ATOM 1279 C CA . LYS A 1 164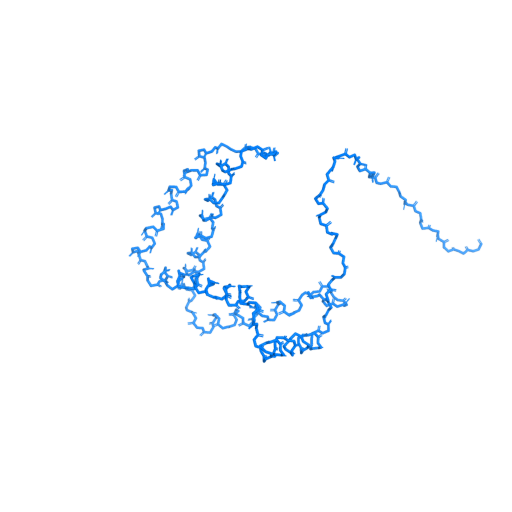 ? -17.073 -48.684 0.242 1.00 38.88 164 LYS A CA 1
ATOM 1280 C C . LYS A 1 164 ? -17.662 -50.090 0.133 1.00 38.88 164 LYS A C 1
ATOM 1282 O O . LYS A 1 164 ? -17.102 -50.983 0.767 1.00 38.88 164 LYS A O 1
ATOM 1287 N N . PRO A 1 165 ? -18.658 -50.366 -0.720 1.00 37.66 165 PRO A N 1
ATOM 1288 C CA . PRO A 1 165 ? -18.867 -51.731 -1.149 1.00 37.66 165 PRO A CA 1
ATOM 1289 C C . PRO A 1 165 ? -17.810 -52.069 -2.203 1.00 37.66 165 PRO A C 1
ATOM 1291 O O . PRO A 1 165 ? -17.728 -51.483 -3.286 1.00 37.66 165 PRO A O 1
ATOM 1294 N N . LEU A 1 166 ? -16.948 -52.997 -1.804 1.00 37.34 166 LEU A N 1
ATOM 1295 C CA . LEU A 1 166 ? -16.022 -53.749 -2.632 1.00 37.34 166 LEU A CA 1
ATOM 1296 C C . LEU A 1 166 ? -16.797 -54.572 -3.682 1.00 37.34 166 LEU A C 1
ATOM 1298 O O . LEU A 1 166 ? -17.911 -55.031 -3.459 1.00 37.34 166 LEU A O 1
ATOM 1302 N N . LYS A 1 167 ? -16.166 -54.735 -4.841 1.00 30.36 167 LYS A N 1
ATOM 1303 C CA . LYS A 1 167 ? -16.588 -55.493 -6.024 1.00 30.36 167 LYS A CA 1
ATOM 1304 C C . LYS A 1 167 ? -16.858 -56.998 -5.771 1.00 30.36 167 LYS A C 1
ATOM 1306 O O . LYS A 1 167 ? -15.973 -57.669 -5.266 1.00 30.36 167 LYS A O 1
ATOM 1311 N N . THR A 1 168 ? -17.927 -57.484 -6.418 1.00 34.00 168 THR A N 1
ATOM 1312 C CA . THR A 1 168 ? -18.061 -58.737 -7.218 1.00 34.00 168 THR A CA 1
ATOM 1313 C C . THR A 1 168 ? -18.249 -60.100 -6.523 1.00 34.00 168 THR A C 1
ATOM 1315 O O . THR A 1 168 ? -17.454 -60.479 -5.673 1.00 34.00 168 THR A O 1
ATOM 1318 N N . GLN A 1 169 ? -19.204 -60.851 -7.109 1.00 30.08 169 GLN A N 1
ATOM 1319 C CA . GLN A 1 169 ? -19.637 -62.251 -6.926 1.00 30.08 169 GLN A CA 1
ATOM 1320 C C . GLN A 1 169 ? -20.629 -62.549 -5.804 1.00 30.08 169 GLN A C 1
ATOM 1322 O O . GLN A 1 169 ? -20.345 -62.233 -4.634 1.00 30.08 169 GLN A O 1
#

Secondary structure (DSSP, 8-state):
-EETTT---HHHHHHHHHHHHHHHHH--HHHHHHHHHHHHHHHHHHHHHHHHHHHHH-TTS--SS---THHHHHHHHHHHHHHHHHHHH-HHHHHHHHHHHHHHHHHHIIIII--S--HHHHHHHHHHHHHHHHHHTEEPPP-PPP-----------------------

Sequence (169 aa):
MIHVRRCTPIPALLVCYGATAVILLVGDTYTLINYVSFINYLCYGVTILGLLVLRWKRPALHRPIKVNLLVPAAYLVFWAFLLVFSFISEPMVCGVGVIIILTGVPIFFLGVFWRSKPKCVHRLAESMTRLGQELCFVVYPQGAPEEEENGPCQPSPLLSAADKPLKTQ

Foldseek 3Di:
DAAPPPRHPVVVVVVVVVVVVVCVVPDDPVLVVLLVVLLVLVVVLVVLVVVVVCCVPPVPDDDPDDDDPVVSVVVNVVSVVVNVVCCVPPVPSNVVSVVVVVVVVVVCCVPPVPPPDPPVVVVVVVVVVVCSCVVRVDDDDDDDPDPDPDDDDDDDDPDDDDDDDDDDD

pLDDT: mean 77.07, std 19.43, range [27.16, 95.12]

Radius of gyration: 24.1 Å; chains: 1; bounding box: 47×74×51 Å

Organism: Pipistrellus kuhlii (NCBI:txid59472)

InterPro domains:
  IPR002293 Amino acid/polyamine transporter I [PF13520] (6-90)
  IPR050598 Cellular Amino Acid Transporter [PTHR11785] (1-143)